Protein AF-A0A7J9V5L7-F1 (afdb_monomer)

Solvent-accessible surface area (backbone atoms only — not comparable to full-atom values): 6682 Å² total; per-residue (Å²): 115,74,72,68,47,52,65,76,77,40,82,74,81,88,41,88,81,53,79,70,74,37,75,47,76,42,10,71,63,17,82,89,68,36,58,67,56,56,51,54,50,59,74,60,42,83,41,68,72,46,78,51,76,35,87,91,26,31,90,50,40,76,75,65,36,40,66,44,55,50,37,37,76,73,70,40,65,67,42,40,40,26,19,46,96,86,38,60,43,81,38,52,46,85,56,45,56,64,41,39,81,70,69,30,41,81,20,50,50,86,79,111

Mean predicted aligned error: 4.96 Å

Secondary structure (DSSP, 8-state):
-HHHHHHHHSPPP--TT--SPEEEEEETT-SSS-HHHHHHHHHH-TTEEEEEEETT-STTHHHHSHHHHHHHHTT-TTEEEEEETTEEEEEEHHHHHHHHHTT-EES-GGG-

Nearest PDB structures (foldseek):
  5ugz-assembly2_B  TM=7.443E-01  e=1.505E-01  Escherichia coli
  3qmv-assembly1_C  TM=6.523E-01  e=1.956E-01  Streptomyces coelicolor
  3qmv-assembly2_D  TM=6.371E-01  e=1.832E-01  Streptomyces coelicolor
  6azb-assembly2_B  TM=7.072E-01  e=5.590E-01  Physcomitrium patens
  3qmv-assembly2_B  TM=5.944E-01  e=1.505E-01  Streptomyces coelicolor

Foldseek 3Di:
DVVVVCPVVDDDDQQVPVPDEDEEEAECAAPPCHPVNSVVCVVRHPHHQYYDYHPPDYPCCCPLQVVVVVCVVVVNRQWFFKQDPQATDTGGPVVVVVRVVVPIDGDGPVSD

Structure (mmCIF, N/CA/C/O backbone):
data_AF-A0A7J9V5L7-F1
#
_entry.id   AF-A0A7J9V5L7-F1
#
loop_
_atom_site.group_PDB
_atom_site.id
_atom_site.type_symbol
_atom_site.label_atom_id
_atom_site.label_alt_id
_atom_site.label_comp_id
_atom_site.label_asym_id
_atom_site.label_entity_id
_atom_site.label_seq_id
_atom_site.pdbx_PDB_ins_code
_atom_site.Cartn_x
_atom_site.Cartn_y
_atom_site.Cartn_z
_atom_site.occupancy
_atom_site.B_iso_or_equiv
_atom_site.auth_seq_id
_atom_site.auth_comp_id
_atom_site.auth_asym_id
_atom_site.auth_atom_id
_atom_site.pdbx_PDB_model_num
ATOM 1 N N . MET A 1 1 ? 22.949 15.675 -10.846 1.00 57.12 1 MET A N 1
ATOM 2 C CA . MET A 1 1 ? 23.560 14.506 -10.179 1.00 57.12 1 MET A CA 1
ATOM 3 C C . MET A 1 1 ? 23.829 13.442 -11.231 1.00 57.12 1 MET A C 1
ATOM 5 O O . MET A 1 1 ? 22.985 13.282 -12.106 1.00 57.12 1 MET A O 1
ATOM 9 N N . HIS A 1 2 ? 24.996 12.798 -11.210 1.00 71.81 2 HIS A N 1
ATOM 10 C CA . HIS A 1 2 ? 25.379 11.762 -12.182 1.00 71.81 2 HIS A CA 1
ATOM 11 C C . HIS A 1 2 ? 24.514 10.501 -12.009 1.00 71.81 2 HIS A C 1
ATOM 13 O O . HIS A 1 2 ? 24.058 9.908 -12.981 1.00 71.81 2 HIS A O 1
ATOM 19 N N . GLU A 1 3 ? 24.195 10.192 -10.759 1.00 66.56 3 GLU A N 1
ATOM 20 C CA . GLU A 1 3 ? 23.472 9.020 -10.282 1.00 66.56 3 GLU A CA 1
ATOM 21 C C . GLU A 1 3 ? 22.028 8.980 -10.804 1.00 66.56 3 GLU A C 1
ATOM 23 O O . GLU A 1 3 ? 21.577 7.935 -11.259 1.00 66.56 3 GLU A O 1
ATOM 28 N N . TYR A 1 4 ? 21.330 10.124 -10.864 1.00 60.44 4 TYR A N 1
ATOM 29 C CA . TYR A 1 4 ? 19.987 10.192 -11.460 1.00 60.44 4 TYR A CA 1
ATOM 30 C C . TYR A 1 4 ? 19.984 9.964 -12.980 1.00 60.44 4 TYR A C 1
ATOM 32 O O . TYR A 1 4 ? 18.993 9.476 -13.512 1.00 60.44 4 TYR A O 1
ATOM 40 N N . ARG A 1 5 ? 21.078 10.284 -13.695 1.00 67.56 5 ARG A N 1
ATOM 41 C CA . ARG A 1 5 ? 21.166 10.034 -15.149 1.00 67.56 5 ARG A CA 1
ATOM 42 C C . ARG A 1 5 ? 21.364 8.557 -15.464 1.00 67.56 5 ARG A C 1
ATOM 44 O O . ARG A 1 5 ? 20.820 8.078 -16.448 1.00 67.56 5 ARG A O 1
ATOM 51 N N . LEU A 1 6 ? 22.072 7.821 -14.604 1.00 69.62 6 LEU A N 1
ATOM 52 C CA . LEU A 1 6 ? 22.271 6.380 -14.782 1.00 69.62 6 LEU A CA 1
ATOM 53 C C . LEU A 1 6 ? 20.947 5.607 -14.834 1.00 69.62 6 LEU A C 1
ATOM 55 O O . LEU A 1 6 ? 20.881 4.606 -15.536 1.00 69.62 6 LEU A O 1
ATOM 59 N N . TRP A 1 7 ? 19.907 6.083 -14.140 1.00 62.03 7 TRP A N 1
ATOM 60 C CA . TRP A 1 7 ? 18.569 5.487 -14.187 1.00 62.03 7 TRP A CA 1
ATOM 61 C C . TRP A 1 7 ? 17.851 5.713 -15.528 1.00 62.03 7 TRP A C 1
ATOM 63 O O . TRP A 1 7 ? 17.072 4.872 -15.960 1.00 62.03 7 TRP A O 1
ATOM 73 N N . CYS A 1 8 ? 18.120 6.836 -16.199 1.00 66.12 8 CYS A N 1
ATOM 74 C CA . CYS A 1 8 ? 17.558 7.142 -17.518 1.00 66.12 8 CYS A CA 1
ATOM 75 C C . CYS A 1 8 ? 18.337 6.468 -18.656 1.00 66.12 8 CYS A C 1
ATOM 77 O O . CYS A 1 8 ? 17.755 6.125 -19.682 1.00 66.12 8 CYS A O 1
ATOM 79 N N . ASP A 1 9 ? 19.648 6.294 -18.472 1.00 73.19 9 ASP A N 1
ATOM 80 C CA . ASP A 1 9 ? 20.579 5.887 -19.529 1.00 73.19 9 ASP A CA 1
ATOM 81 C C . ASP A 1 9 ? 20.916 4.386 -19.502 1.00 73.19 9 ASP A C 1
ATOM 83 O O . ASP A 1 9 ? 21.660 3.897 -20.356 1.00 73.19 9 ASP A O 1
ATOM 87 N N . ARG A 1 10 ? 20.404 3.633 -18.520 1.00 72.69 10 ARG A N 1
ATOM 88 C CA . ARG A 1 10 ? 20.598 2.182 -18.418 1.00 72.69 10 ARG A CA 1
ATOM 89 C C . ARG A 1 10 ? 19.271 1.470 -18.183 1.00 72.69 10 ARG A C 1
ATOM 91 O O . ARG A 1 10 ? 18.412 2.010 -17.489 1.00 72.69 10 ARG A O 1
ATOM 98 N N . PRO A 1 11 ? 19.104 0.246 -18.716 1.00 70.81 11 PRO A N 1
ATOM 99 C CA . PRO A 1 11 ? 18.013 -0.607 -18.272 1.00 70.81 11 PRO A CA 1
ATOM 100 C C . PRO A 1 11 ? 18.103 -0.790 -16.751 1.00 70.81 11 PRO A C 1
ATOM 102 O O . PRO A 1 11 ? 19.202 -0.838 -16.188 1.00 70.81 11 PRO A O 1
ATOM 105 N N . GLY A 1 12 ? 16.941 -0.872 -16.099 1.00 76.19 12 GLY A N 1
ATOM 106 C CA . GLY A 1 12 ? 16.860 -1.213 -14.681 1.00 76.19 12 GLY A CA 1
ATOM 107 C C . GLY A 1 12 ? 17.552 -2.551 -14.380 1.00 76.19 12 GLY A C 1
ATOM 108 O O . GLY A 1 12 ? 17.880 -3.302 -15.304 1.00 76.19 12 GLY A O 1
ATOM 109 N N . PRO A 1 13 ? 17.804 -2.860 -13.096 1.00 82.88 13 PRO A N 1
ATOM 110 C CA . PRO A 1 13 ? 18.396 -4.141 -12.729 1.00 82.88 13 PRO A CA 1
ATOM 111 C C . PRO A 1 13 ? 17.532 -5.299 -13.245 1.00 82.88 13 PRO A C 1
ATOM 113 O O . PRO A 1 13 ? 16.306 -5.195 -13.279 1.00 82.88 13 PRO A O 1
ATOM 116 N N . ASP A 1 14 ? 18.170 -6.405 -13.622 1.00 88.06 14 ASP A N 1
ATOM 117 C CA . ASP A 1 14 ? 17.454 -7.656 -13.858 1.00 88.06 14 ASP A CA 1
ATOM 118 C C . ASP A 1 14 ? 16.907 -8.168 -12.518 1.00 88.06 14 ASP A C 1
ATOM 120 O O . ASP A 1 14 ? 17.668 -8.465 -11.595 1.00 88.06 14 ASP A O 1
ATOM 124 N N . LEU A 1 15 ? 15.580 -8.207 -12.401 1.00 91.31 15 LEU A N 1
ATOM 125 C CA . LEU A 1 15 ? 14.865 -8.628 -11.196 1.00 91.31 15 LEU A CA 1
ATOM 126 C C . LEU A 1 15 ? 14.370 -10.076 -11.281 1.00 91.31 15 LEU A C 1
ATOM 128 O O . LEU A 1 15 ? 13.668 -10.517 -10.375 1.00 91.31 15 LEU A O 1
ATOM 132 N N . SER A 1 16 ? 14.717 -10.819 -12.338 1.00 90.88 16 SER A N 1
ATOM 133 C CA . SER A 1 16 ? 14.244 -12.196 -12.551 1.00 90.88 16 SER A CA 1
ATOM 134 C C . SER A 1 16 ? 14.606 -13.152 -11.407 1.00 90.88 16 SER A C 1
ATOM 136 O O . SER A 1 16 ? 13.834 -14.057 -11.102 1.00 90.88 16 SER A O 1
ATOM 138 N N . GLU A 1 17 ? 15.722 -12.899 -10.721 1.00 94.50 17 GLU A N 1
ATOM 139 C CA . GLU A 1 17 ? 16.214 -13.698 -9.589 1.00 94.50 17 GLU A CA 1
ATOM 140 C C . GLU A 1 17 ? 15.770 -13.163 -8.212 1.00 94.50 17 GLU A C 1
ATOM 142 O O . GLU A 1 17 ? 16.187 -13.668 -7.164 1.00 94.50 17 GLU A O 1
ATOM 147 N N . LEU A 1 18 ? 14.928 -12.122 -8.162 1.00 94.06 18 LEU A N 1
ATOM 148 C CA . LEU A 1 18 ? 14.412 -11.601 -6.898 1.00 94.06 18 LEU A CA 1
ATOM 149 C C . LEU A 1 18 ? 13.378 -12.574 -6.313 1.00 94.06 18 LEU A C 1
ATOM 151 O O . LEU A 1 18 ? 12.201 -12.538 -6.656 1.00 94.06 18 LEU A O 1
ATOM 155 N N . ALA A 1 19 ? 13.825 -13.440 -5.400 1.00 95.56 19 ALA A N 1
ATOM 156 C CA . ALA A 1 19 ? 12.976 -14.449 -4.760 1.00 95.56 19 ALA A CA 1
ATOM 157 C C . ALA A 1 19 ? 12.290 -13.969 -3.465 1.00 95.56 19 ALA A C 1
ATOM 159 O O . ALA A 1 19 ? 11.249 -14.504 -3.079 1.00 95.56 19 ALA A O 1
ATOM 160 N N . ALA A 1 20 ? 12.841 -12.954 -2.789 1.00 95.62 20 ALA A N 1
ATOM 161 C CA . ALA A 1 20 ? 12.312 -12.446 -1.520 1.00 95.62 20 ALA A CA 1
ATOM 162 C C . ALA A 1 20 ? 11.053 -11.581 -1.721 1.00 95.62 20 ALA A C 1
ATOM 164 O O . ALA A 1 20 ? 11.093 -10.694 -2.573 1.00 95.62 20 ALA A O 1
ATOM 165 N N . PRO A 1 21 ? 9.968 -11.787 -0.947 1.00 96.19 21 PRO A N 1
ATOM 166 C CA . PRO A 1 21 ? 8.701 -11.089 -1.154 1.00 96.19 21 PRO A CA 1
ATOM 167 C C . PRO A 1 21 ? 8.870 -9.573 -1.060 1.00 96.19 21 PRO A C 1
ATOM 169 O O . PRO A 1 21 ? 9.421 -9.060 -0.083 1.00 96.19 21 PRO A O 1
ATOM 172 N N . ALA A 1 22 ? 8.355 -8.857 -2.056 1.00 96.38 22 ALA A N 1
ATOM 173 C CA . ALA A 1 22 ? 8.412 -7.404 -2.088 1.00 96.38 22 ALA A CA 1
ATOM 174 C C . ALA A 1 22 ? 7.126 -6.771 -1.550 1.00 96.38 22 ALA A C 1
ATOM 176 O O . ALA A 1 22 ? 6.015 -7.194 -1.874 1.00 96.38 22 ALA A O 1
ATOM 177 N N . TYR A 1 23 ? 7.286 -5.707 -0.770 1.00 96.88 23 TYR A N 1
ATOM 178 C CA . TYR A 1 23 ? 6.190 -4.918 -0.224 1.00 96.88 23 TYR A CA 1
ATOM 179 C C . TYR A 1 23 ? 6.324 -3.489 -0.728 1.00 96.88 23 TYR A C 1
ATOM 181 O O . TYR A 1 23 ? 7.370 -2.863 -0.558 1.00 96.88 23 TYR A O 1
ATOM 189 N N . LEU A 1 24 ? 5.280 -2.992 -1.379 1.00 95.94 24 LEU A N 1
ATOM 190 C CA . LEU A 1 24 ? 5.299 -1.717 -2.079 1.00 95.94 24 LEU A CA 1
ATOM 191 C C . LEU A 1 24 ? 4.328 -0.741 -1.415 1.00 95.94 24 LEU A C 1
ATOM 193 O O . LEU A 1 24 ? 3.145 -1.042 -1.249 1.00 95.94 24 LEU A O 1
ATOM 197 N N . TYR A 1 25 ? 4.821 0.445 -1.071 1.00 95.44 25 TYR A N 1
ATOM 198 C CA . TYR A 1 25 ? 4.064 1.476 -0.366 1.00 95.44 25 TYR A CA 1
ATOM 199 C C . TYR A 1 25 ? 4.242 2.818 -1.072 1.00 95.44 25 TYR A C 1
ATOM 201 O O . TYR A 1 25 ? 5.347 3.135 -1.506 1.00 95.44 25 TYR A O 1
ATOM 209 N N . ALA A 1 26 ? 3.173 3.603 -1.185 1.00 95.00 26 ALA A N 1
ATOM 210 C CA . ALA A 1 26 ? 3.244 4.974 -1.689 1.00 95.00 26 ALA A CA 1
ATOM 211 C C . ALA A 1 26 ? 2.249 5.886 -0.975 1.00 95.00 26 ALA A C 1
ATOM 213 O O . ALA A 1 26 ? 1.146 5.460 -0.626 1.00 95.00 26 ALA A O 1
ATOM 214 N N . GLY A 1 27 ? 2.631 7.149 -0.813 1.00 94.06 27 GLY A N 1
ATOM 215 C CA . GLY A 1 27 ? 1.708 8.224 -0.484 1.00 94.06 27 GLY A CA 1
ATOM 216 C C . GLY A 1 27 ? 1.084 8.762 -1.764 1.00 94.06 27 GLY A C 1
ATOM 217 O O . GLY A 1 27 ? 1.780 8.983 -2.755 1.00 94.06 27 GLY A O 1
ATOM 218 N N . ASN A 1 28 ? -0.230 8.966 -1.778 1.00 93.62 28 ASN A N 1
ATOM 219 C CA . ASN A 1 28 ? -0.916 9.468 -2.970 1.00 93.62 28 ASN A CA 1
ATOM 220 C C . ASN A 1 28 ? -0.606 10.945 -3.260 1.00 93.62 28 ASN A C 1
ATOM 222 O O . ASN A 1 28 ? -0.855 11.405 -4.374 1.00 93.62 28 ASN A O 1
ATOM 226 N N . HIS A 1 29 ? -0.025 11.667 -2.299 1.00 93.00 29 HIS A N 1
ATOM 227 C CA . HIS A 1 29 ? 0.407 13.055 -2.459 1.00 93.00 29 HIS A CA 1
ATOM 228 C C . HIS A 1 29 ? 1.917 13.208 -2.704 1.00 93.00 29 HIS A C 1
ATOM 230 O O . HIS A 1 29 ? 2.405 14.337 -2.744 1.00 93.00 29 HIS A O 1
ATOM 236 N N . ASP A 1 30 ? 2.658 12.107 -2.882 1.00 91.31 30 ASP A N 1
ATOM 237 C CA . ASP A 1 30 ? 4.099 12.158 -3.139 1.00 91.31 30 ASP A CA 1
ATOM 238 C C . ASP A 1 30 ? 4.398 12.797 -4.508 1.00 91.31 30 ASP A C 1
ATOM 240 O O . ASP A 1 30 ? 3.954 12.327 -5.559 1.00 91.31 30 ASP A O 1
ATOM 244 N N . THR A 1 31 ? 5.157 13.895 -4.491 1.00 89.94 31 THR A N 1
ATOM 245 C CA . THR A 1 31 ? 5.606 14.613 -5.696 1.00 89.94 31 THR A CA 1
ATOM 246 C C . THR A 1 31 ? 7.083 14.377 -6.021 1.00 89.94 31 THR A C 1
ATOM 248 O O . THR A 1 31 ? 7.529 14.738 -7.110 1.00 89.94 31 THR A O 1
ATOM 251 N N . VAL A 1 32 ? 7.836 13.753 -5.110 1.00 88.62 32 VAL A N 1
ATOM 252 C CA . VAL A 1 32 ? 9.253 13.405 -5.270 1.00 88.62 32 VAL A CA 1
ATOM 253 C C . VAL A 1 32 ? 9.380 12.021 -5.903 1.00 88.62 32 VAL A C 1
ATOM 255 O O . VAL A 1 32 ? 10.128 11.847 -6.867 1.00 88.62 32 VAL A O 1
ATOM 258 N N . VAL A 1 33 ? 8.603 11.051 -5.412 1.00 87.62 33 VAL A N 1
ATOM 259 C CA . VAL A 1 33 ? 8.469 9.697 -5.959 1.00 87.62 33 VAL A CA 1
ATOM 260 C C . 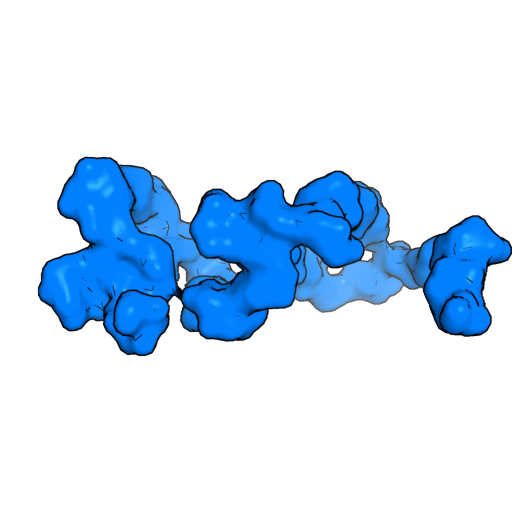VAL A 1 33 ? 6.989 9.430 -6.267 1.00 87.62 33 VAL A C 1
ATOM 262 O O . VAL A 1 33 ? 6.283 8.795 -5.487 1.00 87.62 33 VAL A O 1
ATOM 265 N N . PRO A 1 34 ? 6.486 9.888 -7.429 1.00 87.06 34 PRO A N 1
ATOM 266 C CA . PRO A 1 34 ? 5.054 9.865 -7.710 1.00 87.06 34 PRO A CA 1
ATOM 267 C C . PRO A 1 34 ? 4.441 8.455 -7.684 1.00 87.06 34 PRO A C 1
ATOM 269 O O . PRO A 1 34 ? 5.123 7.483 -8.027 1.00 87.06 34 PRO A O 1
ATOM 272 N N . PRO A 1 35 ? 3.124 8.313 -7.425 1.00 86.94 35 PRO A N 1
ATOM 273 C CA . PRO A 1 35 ? 2.435 7.015 -7.428 1.00 86.94 35 PRO A CA 1
ATOM 274 C C . PRO A 1 35 ? 2.568 6.199 -8.729 1.00 86.94 35 PRO A C 1
ATOM 276 O O . PRO A 1 35 ? 2.375 4.978 -8.728 1.00 86.94 35 PRO A O 1
ATOM 279 N N . SER A 1 36 ? 2.917 6.834 -9.853 1.00 86.81 36 SER A N 1
ATOM 280 C CA . SER A 1 36 ? 3.262 6.144 -11.102 1.00 86.81 36 SER A CA 1
ATOM 281 C C . SER A 1 36 ? 4.516 5.272 -10.966 1.00 86.81 36 SER A C 1
ATOM 283 O O . SER A 1 36 ? 4.572 4.193 -11.550 1.00 86.81 36 SER A O 1
ATOM 285 N N . THR A 1 37 ? 5.488 5.681 -10.151 1.00 88.75 37 THR A N 1
ATOM 286 C CA . THR A 1 37 ? 6.715 4.920 -9.875 1.00 88.75 37 THR A CA 1
ATOM 287 C C . THR A 1 37 ? 6.402 3.608 -9.157 1.00 88.75 37 THR A C 1
ATOM 289 O O . THR A 1 37 ? 6.982 2.577 -9.484 1.00 88.75 37 THR A O 1
ATOM 292 N N . LEU A 1 38 ? 5.413 3.600 -8.254 1.00 91.62 38 LEU A N 1
ATOM 293 C CA . LEU A 1 38 ? 4.918 2.372 -7.617 1.00 91.62 38 LEU A CA 1
ATOM 294 C C . LEU A 1 38 ? 4.416 1.356 -8.651 1.00 91.62 38 LEU A C 1
ATOM 296 O O . LEU A 1 38 ? 4.629 0.157 -8.506 1.00 91.62 38 LEU A O 1
ATOM 300 N N . THR A 1 39 ? 3.741 1.845 -9.694 1.00 89.12 39 THR A N 1
ATOM 301 C CA . THR A 1 39 ? 3.202 1.006 -10.774 1.00 89.12 39 THR A CA 1
ATOM 302 C C . THR A 1 39 ? 4.337 0.373 -11.576 1.00 89.12 39 THR A C 1
ATOM 304 O O . THR A 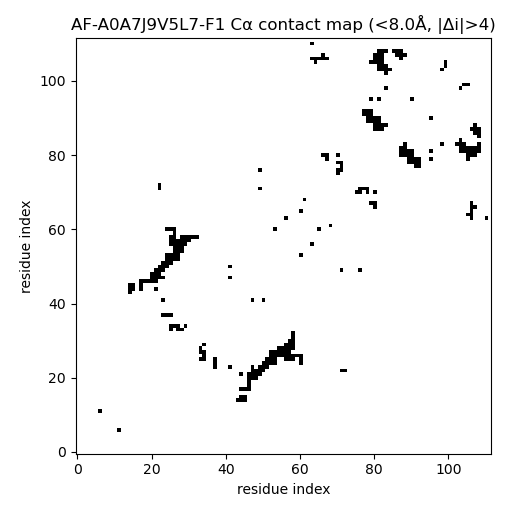1 39 ? 4.310 -0.832 -11.794 1.00 89.12 39 THR A O 1
ATOM 307 N N . LEU A 1 40 ? 5.372 1.152 -11.913 1.00 89.75 40 LEU A N 1
ATOM 308 C CA . LEU A 1 40 ? 6.576 0.645 -12.580 1.00 89.75 40 LEU A CA 1
ATOM 309 C C . LEU A 1 40 ? 7.225 -0.490 -11.779 1.00 89.75 40 LEU A C 1
ATOM 311 O O . LEU A 1 40 ? 7.517 -1.545 -12.334 1.00 89.75 40 LEU A O 1
ATOM 315 N N . TRP A 1 41 ? 7.408 -0.303 -10.470 1.00 91.81 41 TRP A N 1
ATOM 316 C CA . TRP A 1 41 ? 8.007 -1.329 -9.615 1.00 91.81 41 TRP A CA 1
ATOM 317 C C . TRP A 1 41 ? 7.123 -2.557 -9.445 1.00 91.81 41 TRP A C 1
ATOM 319 O O . TRP A 1 41 ? 7.626 -3.675 -9.488 1.00 91.81 41 TRP A O 1
ATOM 329 N N . ARG A 1 42 ? 5.810 -2.368 -9.294 1.00 94.12 42 ARG A N 1
ATOM 330 C CA . ARG A 1 42 ? 4.854 -3.476 -9.221 1.00 94.12 42 ARG A CA 1
ATOM 331 C C . ARG A 1 42 ? 4.920 -4.358 -10.467 1.00 94.12 42 ARG A C 1
ATOM 333 O O . ARG A 1 42 ? 4.817 -5.569 -10.339 1.00 94.12 42 ARG A O 1
ATOM 340 N N . ASP A 1 43 ? 5.077 -3.753 -11.640 1.00 91.25 43 ASP A N 1
ATOM 341 C CA . ASP A 1 43 ? 5.103 -4.480 -12.910 1.00 91.25 43 ASP A CA 1
ATOM 342 C C . ASP A 1 43 ? 6.477 -5.129 -13.176 1.00 91.25 43 ASP A C 1
ATOM 344 O O . ASP A 1 43 ? 6.552 -6.159 -13.841 1.00 91.25 43 ASP A O 1
ATOM 348 N N . ALA A 1 44 ? 7.561 -4.555 -12.641 1.00 91.12 44 ALA A N 1
ATOM 349 C CA . ALA A 1 44 ? 8.921 -5.073 -12.800 1.00 91.12 44 ALA A CA 1
ATOM 350 C C . ALA A 1 44 ? 9.294 -6.180 -11.793 1.00 91.12 44 ALA A C 1
ATOM 352 O O . ALA A 1 44 ? 10.156 -7.007 -12.086 1.00 91.12 44 ALA A O 1
ATOM 353 N N . ILE A 1 45 ? 8.693 -6.186 -10.599 1.00 94.81 45 ILE A N 1
ATOM 354 C CA . ILE A 1 45 ? 9.038 -7.124 -9.525 1.00 94.81 45 ILE A CA 1
ATOM 355 C C . ILE A 1 45 ? 8.203 -8.409 -9.652 1.00 94.81 45 ILE A C 1
ATOM 357 O O . ILE A 1 45 ? 6.975 -8.345 -9.589 1.00 94.81 45 ILE A O 1
ATOM 361 N N . PRO A 1 46 ? 8.831 -9.595 -9.756 1.00 95.06 46 PRO A N 1
ATOM 362 C CA . PRO A 1 46 ? 8.109 -10.842 -10.023 1.00 95.06 46 PRO A CA 1
ATOM 363 C C . PRO A 1 46 ? 7.264 -11.351 -8.844 1.00 95.06 46 PRO A C 1
ATOM 365 O O . PRO A 1 46 ? 6.370 -12.173 -9.030 1.00 95.06 46 PRO A O 1
ATOM 368 N N . ASN A 1 47 ? 7.543 -10.900 -7.622 1.00 95.81 47 ASN A N 1
ATOM 369 C CA . ASN A 1 47 ? 7.042 -11.502 -6.387 1.00 95.81 47 ASN A CA 1
ATOM 370 C C . ASN A 1 47 ? 6.539 -10.455 -5.376 1.00 95.81 47 ASN A C 1
ATOM 372 O O . ASN A 1 47 ? 6.902 -10.443 -4.195 1.00 95.81 47 ASN A O 1
ATOM 376 N N . VAL A 1 48 ? 5.672 -9.562 -5.848 1.00 96.94 48 VAL A N 1
ATOM 377 C CA . VAL A 1 48 ? 5.003 -8.569 -5.001 1.00 96.94 48 VAL A CA 1
ATOM 378 C C . VAL A 1 48 ? 4.018 -9.256 -4.050 1.00 96.94 48 VAL A C 1
ATOM 380 O O . VAL A 1 48 ? 3.002 -9.802 -4.476 1.00 96.94 48 VAL A O 1
ATOM 383 N N . ALA A 1 49 ? 4.298 -9.191 -2.750 1.00 96.56 49 ALA A N 1
ATOM 384 C CA . ALA A 1 49 ? 3.450 -9.737 -1.693 1.00 96.56 49 ALA A CA 1
ATOM 385 C C . ALA A 1 49 ? 2.328 -8.773 -1.285 1.00 96.56 49 ALA A C 1
ATOM 387 O O . ALA A 1 49 ? 1.207 -9.198 -1.002 1.00 96.56 49 ALA A O 1
ATOM 388 N N . LYS A 1 50 ? 2.608 -7.463 -1.257 1.00 96.44 50 LYS A N 1
ATOM 389 C CA . LYS A 1 50 ? 1.609 -6.448 -0.905 1.00 96.44 50 LYS A CA 1
ATOM 390 C C . LYS A 1 50 ? 1.880 -5.125 -1.601 1.00 96.44 50 LYS A C 1
ATOM 392 O O . LYS A 1 50 ? 3.027 -4.722 -1.774 1.00 96.44 50 LYS A O 1
ATOM 397 N N . VAL A 1 51 ? 0.796 -4.434 -1.943 1.00 95.94 51 VAL A N 1
ATOM 398 C CA . VAL A 1 51 ? 0.813 -3.041 -2.390 1.00 95.94 51 VAL A CA 1
ATOM 399 C C . VAL A 1 51 ? -0.162 -2.252 -1.524 1.00 95.94 51 VAL A C 1
ATOM 401 O O . VAL A 1 51 ? -1.317 -2.661 -1.387 1.00 95.94 51 VAL A O 1
ATOM 404 N N . ARG A 1 52 ? 0.276 -1.124 -0.963 1.00 94.75 52 ARG A N 1
ATOM 405 C CA . ARG A 1 52 ? -0.596 -0.168 -0.268 1.00 94.75 52 ARG A CA 1
ATOM 406 C C . ARG A 1 52 ? -0.373 1.246 -0.779 1.00 94.75 52 ARG A C 1
ATOM 408 O O . ARG A 1 52 ? 0.726 1.614 -1.192 1.00 94.75 52 ARG A O 1
ATOM 415 N N . ARG A 1 53 ? -1.448 2.025 -0.742 1.00 94.00 53 ARG A N 1
ATOM 416 C CA . ARG A 1 53 ? -1.454 3.456 -1.024 1.00 94.00 53 ARG A CA 1
ATOM 41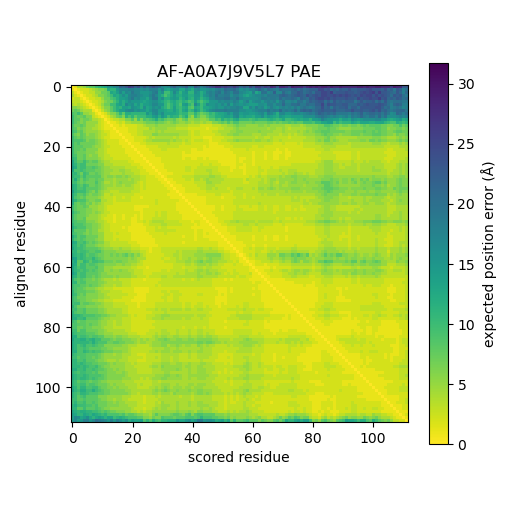7 C C . ARG A 1 53 ? -2.139 4.166 0.128 1.00 94.00 53 ARG A C 1
ATOM 419 O O . ARG A 1 53 ? -3.147 3.657 0.613 1.00 94.00 53 ARG A O 1
ATOM 426 N N . TYR A 1 54 ? -1.588 5.300 0.525 1.00 91.88 54 TYR A N 1
ATOM 427 C CA . TYR A 1 54 ? -2.073 6.085 1.650 1.00 91.88 54 TYR A CA 1
ATOM 428 C C . TYR A 1 54 ? -2.508 7.463 1.158 1.00 91.88 54 TYR A C 1
ATOM 430 O O . TYR A 1 54 ? -1.713 8.192 0.561 1.00 91.88 54 TYR A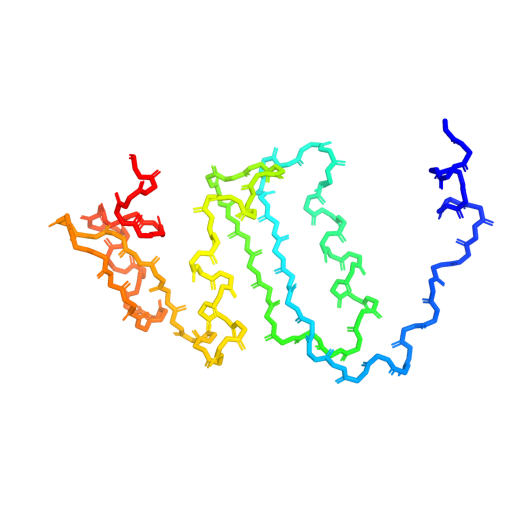 O 1
ATOM 438 N N . ASP A 1 55 ? -3.777 7.803 1.380 1.00 89.44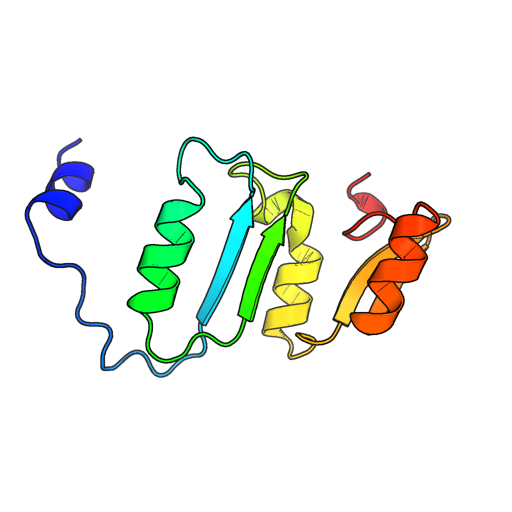 55 ASP A N 1
ATOM 439 C CA . ASP A 1 55 ? -4.364 9.085 0.962 1.00 89.44 55 ASP A CA 1
ATOM 440 C C . ASP A 1 55 ? -3.886 10.261 1.824 1.00 89.44 55 ASP A C 1
ATOM 442 O O . ASP A 1 55 ? -3.975 11.413 1.416 1.00 89.44 55 ASP A O 1
ATOM 446 N N . ASP A 1 56 ? -3.370 9.987 3.019 1.00 86.69 56 ASP A N 1
ATOM 447 C CA . ASP A 1 56 ? -2.915 10.985 3.984 1.00 86.69 56 ASP A CA 1
ATOM 448 C C . ASP A 1 56 ? -1.397 11.234 3.948 1.00 86.69 56 ASP A C 1
ATOM 450 O O . ASP A 1 56 ? -0.909 12.083 4.692 1.00 86.69 56 ASP A O 1
ATO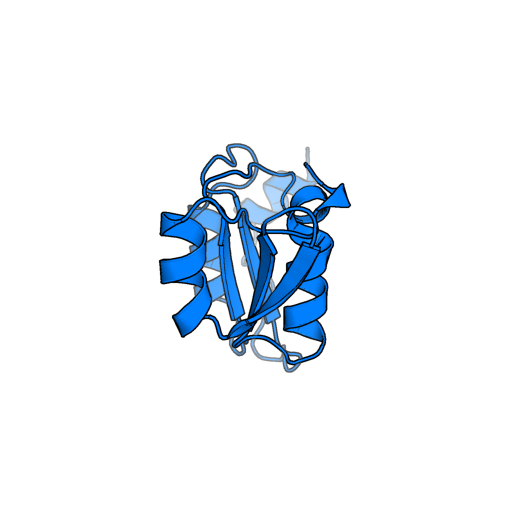M 454 N N . ALA A 1 57 ? -0.654 10.533 3.084 1.00 87.69 57 ALA A N 1
ATOM 455 C CA . ALA A 1 57 ? 0.808 10.542 3.085 1.00 87.69 57 ALA A CA 1
ATOM 456 C C . ALA A 1 57 ? 1.434 11.096 1.792 1.00 87.69 57 ALA A C 1
ATOM 458 O O . ALA A 1 57 ? 0.859 11.015 0.698 1.00 87.69 57 ALA A O 1
ATOM 459 N N . CYS A 1 58 ? 2.652 11.622 1.940 1.00 89.50 58 CYS A N 1
ATOM 460 C CA . CYS A 1 58 ? 3.545 12.054 0.862 1.00 89.50 58 CYS A CA 1
ATOM 461 C C . CYS A 1 58 ? 4.726 11.063 0.774 1.00 89.50 58 CYS A C 1
ATOM 463 O O . CYS A 1 58 ? 4.523 9.850 0.814 1.00 89.50 58 CYS A O 1
ATOM 465 N N . ASP A 1 59 ? 5.955 11.564 0.706 1.00 87.88 59 ASP A N 1
ATOM 466 C CA . ASP A 1 59 ? 7.223 10.827 0.739 1.00 87.88 59 ASP A CA 1
ATOM 467 C C . ASP A 1 59 ? 7.614 10.341 2.154 1.00 87.88 59 ASP A C 1
ATOM 469 O O . ASP A 1 59 ? 8.712 9.826 2.372 1.00 87.88 59 ASP A O 1
ATOM 473 N N . ASP A 1 60 ? 6.717 10.500 3.133 1.00 89.62 60 ASP A N 1
ATOM 474 C CA . ASP A 1 60 ? 6.920 10.214 4.555 1.00 89.62 60 ASP A CA 1
ATOM 475 C C . ASP A 1 60 ? 6.149 8.981 5.063 1.00 89.62 60 ASP A C 1
ATOM 477 O O . ASP A 1 60 ? 6.058 8.758 6.276 1.00 89.62 60 ASP A O 1
ATOM 481 N N . VAL A 1 61 ? 5.635 8.135 4.158 1.00 91.06 61 VAL A N 1
ATOM 482 C CA . VAL A 1 61 ? 4.917 6.885 4.493 1.00 91.06 61 VAL A CA 1
ATOM 483 C C . VAL A 1 61 ? 5.691 6.030 5.497 1.00 91.06 61 VAL A C 1
ATOM 485 O O . VAL A 1 61 ? 5.101 5.495 6.436 1.00 91.06 61 VAL A O 1
ATOM 488 N N . GLN A 1 62 ? 7.014 5.928 5.341 1.00 88.25 62 GLN A N 1
ATOM 489 C CA . GLN A 1 62 ? 7.895 5.161 6.226 1.00 88.25 62 GLN A CA 1
ATOM 490 C C . GLN A 1 62 ? 7.867 5.633 7.683 1.00 88.25 62 GLN A C 1
ATOM 492 O O . GLN A 1 62 ? 8.200 4.852 8.567 1.00 88.25 62 GLN A O 1
ATOM 497 N N . TYR A 1 63 ? 7.484 6.885 7.942 1.00 88.38 63 TYR A N 1
ATOM 498 C CA . TYR A 1 63 ? 7.392 7.444 9.290 1.00 88.38 63 TYR A CA 1
ATOM 499 C C . TYR A 1 63 ? 5.960 7.414 9.823 1.00 88.38 63 TYR A C 1
ATOM 501 O O . TYR A 1 63 ? 5.758 7.148 11.004 1.00 88.38 63 TYR A O 1
ATOM 509 N N . ARG A 1 64 ? 4.969 7.668 8.959 1.00 87.31 64 ARG A N 1
ATOM 510 C CA . ARG A 1 64 ? 3.552 7.781 9.343 1.00 87.31 64 ARG A CA 1
ATOM 511 C C . ARG A 1 64 ? 2.837 6.442 9.488 1.00 87.31 64 ARG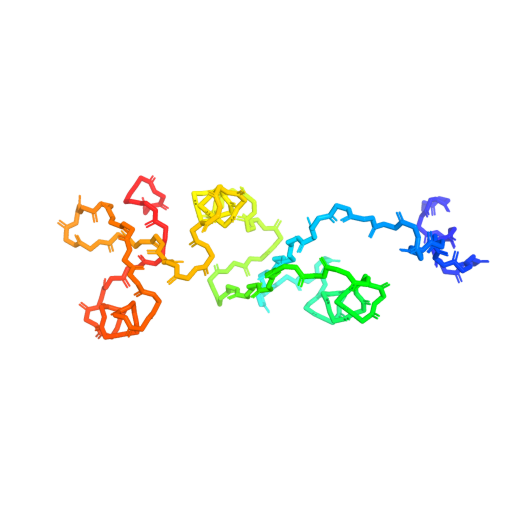 A C 1
ATOM 513 O O . ARG A 1 64 ? 1.950 6.324 10.323 1.00 87.31 64 ARG A O 1
ATOM 520 N N . HIS A 1 65 ? 3.248 5.447 8.703 1.00 93.31 65 HIS A N 1
ATOM 521 C CA . HIS A 1 65 ? 2.592 4.137 8.608 1.00 93.31 65 HIS A CA 1
ATOM 522 C C . HIS A 1 65 ? 3.540 2.980 8.947 1.00 93.31 65 HIS A C 1
ATOM 524 O O . HIS A 1 65 ? 3.310 1.836 8.549 1.00 93.31 65 HIS A O 1
ATOM 530 N N . TRP A 1 66 ? 4.628 3.263 9.675 1.00 94.31 66 TRP A N 1
ATOM 531 C CA . TRP A 1 66 ? 5.668 2.284 10.015 1.00 94.31 66 TRP A CA 1
ATOM 532 C C . TRP A 1 66 ? 5.107 1.007 10.655 1.00 94.31 66 TRP A C 1
ATOM 534 O O . TRP A 1 66 ? 5.523 -0.105 10.345 1.00 94.31 66 TRP A O 1
ATOM 544 N N . ASP A 1 67 ? 4.114 1.156 11.522 1.00 95.50 67 ASP A N 1
ATOM 545 C CA . ASP A 1 67 ? 3.409 0.065 12.183 1.00 95.50 67 ASP A CA 1
ATOM 546 C C . ASP A 1 67 ? 2.646 -0.839 11.207 1.00 95.50 67 ASP A C 1
ATOM 548 O O . ASP A 1 67 ? 2.687 -2.062 11.359 1.00 95.50 67 ASP A O 1
ATOM 552 N N . GLN A 1 68 ? 2.016 -0.278 10.171 1.00 96.94 68 GLN A N 1
ATOM 553 C CA . GLN A 1 68 ? 1.372 -1.077 9.129 1.00 96.94 68 GLN A CA 1
ATOM 554 C C . GLN A 1 68 ? 2.400 -1.813 8.264 1.00 96.94 68 GLN A C 1
ATOM 556 O O . GLN A 1 68 ? 2.198 -2.982 7.934 1.00 96.94 68 GLN A O 1
ATOM 561 N N . LEU A 1 69 ? 3.509 -1.150 7.924 1.00 96.12 69 LEU A N 1
ATOM 562 C CA . LEU A 1 69 ? 4.620 -1.754 7.183 1.00 96.12 69 LEU A CA 1
ATOM 563 C C . LEU A 1 69 ? 5.188 -2.965 7.939 1.00 96.12 69 LEU A C 1
ATOM 565 O O . LEU A 1 69 ? 5.395 -4.028 7.352 1.00 96.12 69 LEU A O 1
ATOM 569 N N . LEU A 1 70 ? 5.391 -2.831 9.253 1.00 96.62 70 LEU A N 1
ATOM 570 C CA . LEU A 1 70 ? 5.837 -3.934 10.103 1.00 96.62 70 LEU A CA 1
ATOM 571 C C . LEU A 1 70 ? 4.807 -5.065 10.179 1.00 96.62 70 LEU A C 1
ATOM 573 O O . LEU A 1 70 ? 5.191 -6.233 10.124 1.00 96.62 70 LEU A O 1
ATOM 577 N N . ALA A 1 71 ? 3.516 -4.742 10.287 1.00 97.31 71 ALA A N 1
ATOM 578 C CA . ALA A 1 71 ? 2.454 -5.745 10.307 1.00 97.31 71 ALA A CA 1
ATOM 579 C C . ALA A 1 71 ? 2.436 -6.573 9.012 1.00 97.31 71 ALA A C 1
ATOM 581 O O . ALA A 1 71 ? 2.363 -7.801 9.069 1.00 97.31 71 ALA A O 1
ATOM 582 N N . ASP A 1 72 ? 2.569 -5.921 7.857 1.00 97.38 72 ASP A N 1
ATOM 583 C CA . ASP A 1 72 ? 2.615 -6.593 6.560 1.00 97.38 72 ASP A CA 1
ATOM 584 C C . ASP A 1 72 ? 3.807 -7.554 6.461 1.00 97.38 72 ASP A C 1
ATOM 586 O O . ASP A 1 72 ? 3.620 -8.726 6.135 1.00 97.38 72 ASP A O 1
ATOM 590 N N . VAL A 1 73 ? 5.014 -7.088 6.807 1.00 96.44 73 VAL A N 1
ATOM 591 C CA . VAL A 1 73 ? 6.240 -7.909 6.774 1.00 96.44 73 VAL A CA 1
ATOM 592 C C . VAL A 1 73 ? 6.171 -9.076 7.764 1.00 96.44 73 VAL A C 1
ATOM 594 O O . VAL A 1 73 ? 6.708 -10.149 7.493 1.00 96.44 73 VAL A O 1
ATOM 597 N N . ALA A 1 74 ? 5.474 -8.905 8.889 1.00 96.88 74 ALA A N 1
ATOM 598 C CA . ALA A 1 74 ? 5.239 -9.959 9.874 1.00 96.88 74 ALA A CA 1
ATOM 599 C C . ALA A 1 74 ? 4.168 -10.989 9.452 1.00 96.88 74 ALA A C 1
ATOM 601 O O . ALA A 1 74 ? 3.877 -11.908 10.217 1.00 96.88 74 ALA A O 1
ATOM 602 N N . GLY A 1 75 ? 3.581 -10.858 8.257 1.00 95.94 75 GLY A N 1
ATOM 603 C CA . GLY A 1 75 ? 2.580 -11.787 7.727 1.00 95.94 75 GLY A CA 1
ATOM 604 C C . GLY A 1 75 ? 1.129 -11.408 8.034 1.00 95.94 75 GLY A C 1
ATOM 605 O O . GLY A 1 75 ? 0.223 -12.179 7.731 1.00 95.94 75 GLY A O 1
ATOM 606 N N . TYR A 1 76 ? 0.874 -10.215 8.579 1.00 97.06 76 TYR A N 1
ATOM 607 C CA . TYR A 1 76 ? -0.475 -9.703 8.847 1.00 97.06 76 TYR A CA 1
ATOM 608 C C . TYR A 1 76 ? -1.021 -8.849 7.694 1.00 97.06 76 TYR A C 1
ATOM 610 O O . TYR A 1 76 ? -1.772 -7.900 7.915 1.00 97.06 76 TYR A O 1
ATOM 618 N N . GLY A 1 77 ? -0.684 -9.195 6.448 1.00 94.75 77 GLY A N 1
ATOM 619 C CA . GLY A 1 77 ? -1.079 -8.431 5.259 1.00 94.75 77 GLY A CA 1
ATOM 620 C C . GLY A 1 77 ? -2.595 -8.287 5.062 1.00 94.75 77 GLY A C 1
ATOM 621 O O . GLY A 1 77 ? -3.035 -7.357 4.387 1.00 94.75 77 GLY A O 1
ATOM 622 N N . ASP A 1 78 ? -3.407 -9.159 5.663 1.00 96.19 78 ASP A N 1
ATOM 623 C CA . ASP A 1 78 ? -4.878 -9.088 5.625 1.00 96.19 78 ASP A CA 1
ATOM 624 C C . ASP A 1 78 ? -5.486 -8.267 6.769 1.00 96.19 78 ASP A C 1
ATOM 626 O O . ASP A 1 78 ? -6.708 -8.200 6.935 1.00 96.19 78 ASP A O 1
ATOM 630 N N . TYR A 1 79 ? -4.632 -7.603 7.543 1.00 97.62 79 TYR A N 1
ATOM 631 C CA . TYR A 1 79 ? -5.010 -6.740 8.644 1.00 97.62 79 TYR A CA 1
ATOM 632 C C . TYR A 1 79 ? -4.603 -5.288 8.375 1.00 97.62 79 TYR A C 1
ATOM 634 O O . TYR A 1 79 ? -3.775 -4.976 7.510 1.00 97.62 79 TYR A O 1
ATOM 642 N N . VAL A 1 80 ? -5.240 -4.389 9.116 1.00 97.12 80 VAL A N 1
ATOM 643 C CA . VAL A 1 80 ? -4.989 -2.953 9.113 1.00 97.12 80 VAL A CA 1
ATOM 644 C C . VAL A 1 80 ? -4.792 -2.493 10.552 1.00 97.12 80 VAL A C 1
ATOM 646 O O . VAL A 1 80 ? -5.587 -2.843 11.428 1.00 97.12 80 VAL A O 1
ATOM 649 N N . VAL A 1 81 ? -3.740 -1.721 10.798 1.00 96.81 81 VAL A N 1
ATOM 650 C CA . VAL A 1 81 ? -3.519 -1.034 12.066 1.00 96.81 81 VAL A CA 1
ATOM 651 C C . VAL A 1 81 ? -4.338 0.249 12.066 1.00 96.81 81 VAL A C 1
ATOM 653 O O . VAL A 1 81 ? -4.213 1.082 11.170 1.00 96.81 81 VAL A O 1
ATOM 656 N N . LEU A 1 82 ? -5.198 0.395 13.069 1.00 96.19 82 LEU A N 1
ATOM 657 C CA . LEU A 1 82 ? -6.051 1.561 13.254 1.00 96.19 82 LEU A CA 1
ATOM 658 C C . LEU A 1 82 ? -5.911 2.120 14.667 1.00 96.19 82 LEU A C 1
ATOM 660 O O . LEU A 1 82 ? -5.786 1.372 15.640 1.00 96.19 82 LEU A O 1
ATOM 664 N N . CYS A 1 83 ? -6.076 3.431 14.790 1.00 95.56 83 CYS A N 1
ATOM 665 C CA . CYS A 1 83 ? -6.383 4.099 16.039 1.00 95.56 83 CYS A CA 1
ATOM 666 C C . CYS A 1 83 ? -7.884 4.371 16.107 1.00 95.56 83 CYS A C 1
ATOM 668 O O . CYS A 1 83 ? -8.436 5.141 15.315 1.00 95.56 83 CYS A O 1
ATOM 670 N N . TRP A 1 84 ? -8.549 3.783 17.100 1.00 96.00 84 TRP A N 1
ATOM 671 C CA . TRP A 1 84 ? -9.969 4.000 17.338 1.00 96.00 84 TRP A CA 1
ATOM 672 C C . TRP A 1 84 ? -10.239 4.215 18.826 1.00 96.00 84 TRP A C 1
ATOM 674 O O . TRP A 1 84 ? -9.855 3.403 19.666 1.00 96.00 84 TRP A O 1
ATOM 684 N N . HIS A 1 85 ? -10.865 5.348 19.160 1.00 94.31 85 HIS A N 1
ATOM 685 C CA . HIS A 1 85 ? -11.165 5.757 20.541 1.00 94.31 85 HIS A CA 1
ATOM 686 C C . HIS A 1 85 ? -9.951 5.666 21.492 1.00 94.31 85 HIS A C 1
ATOM 688 O O . HIS A 1 85 ? -10.049 5.144 22.600 1.00 94.31 85 HIS A O 1
ATOM 694 N N . GLY A 1 86 ? -8.784 6.145 21.043 1.00 95.38 86 GLY A N 1
ATOM 695 C CA . GLY A 1 86 ? -7.552 6.147 21.842 1.00 95.38 86 GLY A CA 1
ATOM 696 C C . GLY A 1 86 ? -6.895 4.773 22.007 1.00 95.38 86 GLY A C 1
ATOM 697 O O . GLY A 1 86 ? -5.946 4.640 22.777 1.00 95.38 86 GLY A O 1
ATOM 698 N N . ARG A 1 87 ? -7.372 3.748 21.289 1.00 96.12 87 ARG A N 1
ATOM 699 C CA . ARG A 1 87 ? -6.795 2.405 21.293 1.00 96.12 87 ARG A CA 1
ATOM 700 C C . ARG A 1 87 ? -6.266 2.038 19.912 1.00 96.12 87 ARG A C 1
ATOM 702 O O . ARG A 1 87 ? -7.017 2.042 18.940 1.00 96.12 87 ARG A O 1
ATOM 709 N N . SER A 1 88 ? -4.993 1.657 19.859 1.00 96.50 88 SER A N 1
ATOM 710 C CA . SER A 1 88 ? -4.396 1.023 18.683 1.00 96.50 88 SER A CA 1
ATOM 711 C C . SER A 1 88 ? -4.895 -0.414 18.563 1.00 96.50 88 SER A C 1
ATOM 713 O O . SER A 1 88 ? -4.890 -1.157 19.548 1.00 96.50 88 SER A O 1
ATOM 715 N N . GLN A 1 89 ? -5.336 -0.807 17.375 1.00 96.50 89 GLN A N 1
ATOM 716 C CA . GLN A 1 89 ? -5.895 -2.127 17.103 1.00 96.50 89 GLN A CA 1
ATOM 717 C C . GLN A 1 89 ? -5.404 -2.628 15.748 1.00 96.50 89 GLN A C 1
ATOM 719 O O . GLN A 1 89 ? -5.401 -1.879 14.779 1.00 96.50 89 GLN A O 1
ATOM 724 N N . LEU A 1 90 ? -5.038 -3.907 15.681 1.00 97.44 90 LEU A N 1
ATOM 725 C CA . LEU A 1 90 ? -4.841 -4.619 14.423 1.00 97.44 90 LEU A CA 1
ATOM 726 C C . LEU A 1 90 ? -6.148 -5.346 14.097 1.00 97.44 90 LEU A C 1
ATOM 728 O O . LEU A 1 90 ? -6.552 -6.250 14.829 1.00 97.44 90 LEU A O 1
ATOM 732 N N . VAL A 1 91 ? -6.831 -4.930 13.034 1.00 97.75 91 VAL A N 1
ATOM 733 C CA . VAL A 1 91 ? -8.157 -5.453 12.666 1.00 97.75 91 VAL A CA 1
ATOM 734 C C . VAL A 1 91 ? -8.139 -6.057 11.266 1.00 97.75 91 VAL A C 1
ATOM 736 O O . VAL A 1 91 ? -7.363 -5.599 10.431 1.00 97.75 91 VAL A O 1
ATOM 739 N N . PRO A 1 92 ? -8.984 -7.054 10.953 1.00 97.69 92 PRO A N 1
ATOM 740 C CA . PRO A 1 92 ? -9.111 -7.546 9.584 1.00 97.69 92 PRO A CA 1
ATOM 741 C C . PRO A 1 92 ? -9.467 -6.413 8.611 1.00 97.69 92 PRO A C 1
ATOM 743 O O . PRO A 1 92 ? -10.326 -5.581 8.914 1.00 97.69 92 PRO A O 1
ATOM 746 N N . ALA A 1 93 ? -8.867 -6.401 7.419 1.00 94.50 93 ALA A N 1
ATOM 747 C CA . ALA A 1 93 ? -9.046 -5.325 6.439 1.00 94.50 93 ALA A CA 1
ATOM 748 C C . ALA A 1 93 ? -10.519 -5.092 6.054 1.00 94.50 93 ALA A C 1
ATOM 750 O O . ALA A 1 93 ? -10.942 -3.950 5.877 1.00 94.50 93 ALA A O 1
ATOM 751 N N . ALA A 1 94 ? -11.325 -6.158 6.015 1.00 94.44 94 ALA A N 1
ATOM 752 C CA . ALA A 1 94 ? -12.764 -6.074 5.769 1.00 94.44 94 ALA A CA 1
ATOM 753 C C . ALA A 1 94 ? -13.516 -5.258 6.842 1.00 94.44 94 ALA A C 1
ATOM 755 O O . ALA A 1 94 ? -14.485 -4.570 6.533 1.00 94.44 94 ALA A O 1
ATOM 756 N N . GLN A 1 95 ? -13.063 -5.299 8.099 1.00 95.94 95 GLN A N 1
ATOM 757 C CA . GLN A 1 95 ? -13.656 -4.528 9.199 1.00 95.94 95 GLN A CA 1
ATOM 758 C C . GLN A 1 95 ? -13.138 -3.085 9.230 1.00 95.94 95 GLN A C 1
ATOM 760 O O . GLN A 1 95 ? -13.844 -2.179 9.674 1.00 95.94 95 GLN A O 1
ATOM 765 N N . ALA A 1 96 ? -11.922 -2.859 8.726 1.00 95.06 96 ALA A N 1
ATOM 766 C CA . ALA A 1 96 ? -11.276 -1.554 8.743 1.00 95.06 96 ALA A CA 1
ATOM 767 C C . ALA A 1 96 ? -12.045 -0.481 7.959 1.00 95.06 96 ALA A C 1
ATOM 769 O O . ALA A 1 96 ? -11.957 0.692 8.305 1.00 95.06 96 ALA A O 1
ATOM 770 N N . VAL A 1 97 ? -12.790 -0.856 6.913 1.00 92.38 97 VAL A N 1
ATOM 771 C CA . VAL A 1 97 ? -13.622 0.084 6.135 1.00 92.38 97 VAL A CA 1
ATOM 772 C C . VAL A 1 97 ? -14.693 0.709 7.034 1.00 92.38 97 VAL A C 1
ATOM 774 O O . VAL A 1 97 ? -14.695 1.915 7.251 1.00 92.38 97 VAL A O 1
ATOM 777 N N . SER A 1 98 ? -15.515 -0.127 7.673 1.00 95.94 98 SER A N 1
ATOM 778 C CA . SER A 1 98 ? -16.585 0.329 8.570 1.00 95.94 98 SER A CA 1
ATOM 779 C C . SER A 1 98 ? -16.064 1.137 9.766 1.00 95.94 98 SER A C 1
ATOM 781 O O . SER A 1 98 ? -16.714 2.078 10.215 1.00 95.94 98 SER A O 1
ATOM 783 N N . LEU A 1 99 ? -14.893 0.786 10.307 1.00 95.88 99 LEU A N 1
ATOM 784 C CA . LEU A 1 99 ? -14.290 1.537 11.413 1.00 95.88 99 LEU A CA 1
ATOM 785 C C . LEU A 1 99 ? -13.785 2.917 10.974 1.00 95.88 99 LEU A C 1
ATOM 787 O O . LEU A 1 99 ? -13.956 3.880 11.723 1.00 95.88 99 LEU A O 1
ATOM 791 N N . ARG A 1 100 ? -13.219 3.033 9.767 1.00 94.06 100 ARG A N 1
ATOM 792 C CA . ARG A 1 100 ? -12.799 4.319 9.189 1.00 94.06 100 ARG A CA 1
ATOM 793 C C . ARG A 1 100 ? -13.985 5.241 8.933 1.00 94.06 100 ARG A C 1
ATOM 795 O O . ARG A 1 100 ? -13.941 6.393 9.354 1.00 94.06 100 ARG A O 1
ATOM 802 N N . ASP A 1 101 ? -15.088 4.710 8.404 1.00 94.75 101 ASP A N 1
ATOM 803 C CA . ASP A 1 101 ? -16.342 5.464 8.229 1.00 94.75 101 ASP A CA 1
ATOM 804 C C . ASP A 1 101 ? -16.891 6.011 9.561 1.00 94.75 101 ASP A C 1
ATOM 806 O O . ASP A 1 101 ? -17.624 6.998 9.603 1.00 94.75 101 ASP A O 1
ATOM 810 N N . ARG A 1 102 ? -16.514 5.377 10.677 1.00 96.00 102 ARG A N 1
ATOM 811 C CA . ARG A 1 102 ? -16.872 5.769 12.048 1.00 96.00 102 ARG A CA 1
ATOM 812 C C . ARG A 1 102 ? -15.794 6.603 12.751 1.00 96.00 102 ARG A C 1
ATOM 814 O O . ARG A 1 102 ? -15.895 6.818 13.959 1.00 96.00 102 ARG A O 1
ATOM 821 N N . GLY A 1 103 ? -14.774 7.067 12.030 1.00 94.38 103 GLY A N 1
ATOM 822 C CA . GLY A 1 103 ? -13.742 7.978 12.534 1.00 94.38 103 GLY A CA 1
ATOM 823 C C . GLY A 1 103 ? -12.491 7.313 13.119 1.00 94.38 103 GLY A C 1
ATOM 824 O O . GLY A 1 103 ? -11.698 7.987 13.787 1.00 94.38 103 GLY A O 1
ATOM 825 N N . ALA A 1 104 ? -12.286 6.009 12.906 1.00 95.50 104 ALA A N 1
ATOM 826 C CA . ALA A 1 104 ? -10.964 5.417 13.110 1.00 95.50 104 ALA A CA 1
ATOM 827 C C . ALA A 1 104 ? -9.973 5.986 12.080 1.00 95.50 104 ALA A C 1
ATOM 829 O O . ALA A 1 104 ? -10.331 6.187 10.922 1.00 95.50 104 ALA A O 1
ATOM 830 N N . THR A 1 105 ? -8.731 6.228 12.491 1.00 93.19 105 THR A N 1
ATOM 831 C CA . THR A 1 105 ? -7.646 6.628 11.576 1.00 93.19 105 THR A CA 1
ATOM 832 C C . THR A 1 105 ? -6.669 5.481 11.401 1.00 93.19 105 THR A C 1
ATOM 834 O O . THR A 1 105 ? -6.538 4.656 12.304 1.00 93.19 105 THR A O 1
ATOM 837 N N . GLU A 1 106 ? -5.987 5.428 10.262 1.00 92.25 106 GLU A N 1
ATOM 838 C CA . GLU A 1 106 ? -4.893 4.477 10.051 1.00 92.25 106 GLU A CA 1
ATOM 839 C C . GLU A 1 106 ? -3.710 4.794 10.977 1.00 92.25 106 GLU A C 1
ATOM 841 O O . GLU A 1 106 ? -3.546 5.931 11.430 1.00 92.25 106 GLU A O 1
ATOM 846 N N . GLY A 1 107 ? -2.949 3.757 11.324 1.00 92.50 107 GLY A N 1
ATOM 847 C CA . GLY A 1 107 ? -1.795 3.855 12.210 1.00 92.50 107 GLY A CA 1
ATOM 848 C C . GLY A 1 107 ? -2.118 3.701 13.703 1.00 92.50 107 GLY A C 1
ATOM 849 O O . GLY A 1 107 ? -3.266 3.806 14.148 1.00 92.50 107 GLY A O 1
ATOM 850 N N . VAL A 1 108 ? -1.094 3.454 14.523 1.00 94.19 108 VAL A N 1
ATOM 85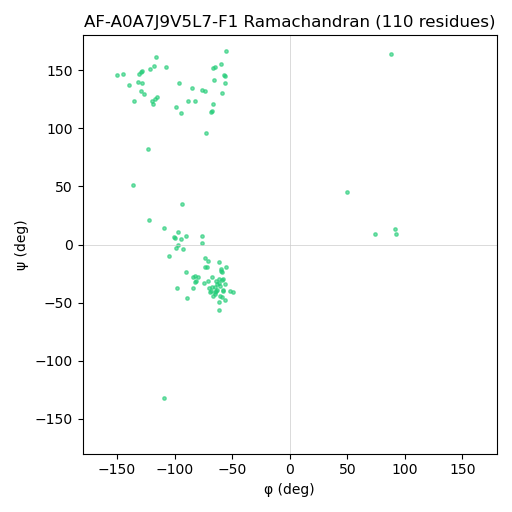1 C CA . VAL A 1 108 ? -1.224 3.471 15.989 1.00 94.19 108 VAL A CA 1
ATOM 852 C C . VAL A 1 108 ? -1.558 4.872 16.514 1.00 94.19 108 VAL A C 1
ATOM 854 O O . VAL A 1 108 ? -1.161 5.890 15.956 1.00 94.19 108 VAL A O 1
ATOM 857 N N . CYS A 1 109 ? -2.234 4.948 17.663 1.00 93.31 109 CYS A N 1
ATOM 858 C CA . CYS A 1 109 ? -2.669 6.225 18.239 1.00 93.31 109 CYS A CA 1
ATOM 859 C C . CYS A 1 109 ? -1.539 7.199 18.609 1.00 93.31 109 CYS A C 1
ATOM 861 O O . CYS A 1 109 ? -1.823 8.370 18.829 1.00 93.31 109 CYS A O 1
ATOM 863 N N . GLY A 1 110 ? -0.287 6.735 18.688 1.00 88.50 110 GLY A N 1
ATOM 864 C CA . GLY A 1 110 ? 0.874 7.589 18.957 1.00 88.50 110 GLY A CA 1
ATOM 865 C C . GLY A 1 110 ? 1.295 8.478 17.782 1.00 88.50 110 GLY A C 1
ATOM 866 O O . GLY A 1 110 ? 2.101 9.376 17.987 1.00 88.50 110 GLY A O 1
ATOM 867 N N . TRP A 1 111 ? 0.763 8.240 16.578 1.00 80.25 111 TRP A N 1
ATOM 868 C CA . TRP A 1 111 ? 1.067 9.029 15.378 1.00 80.25 111 TRP A CA 1
ATOM 869 C C . TRP A 1 111 ? 0.097 10.192 15.124 1.00 80.25 111 TRP A C 1
ATOM 871 O O . TRP A 1 111 ? 0.296 10.943 14.167 1.00 80.25 111 TRP A O 1
ATOM 881 N N . ARG A 1 112 ? -0.951 10.315 15.952 1.00 70.75 112 ARG A N 1
A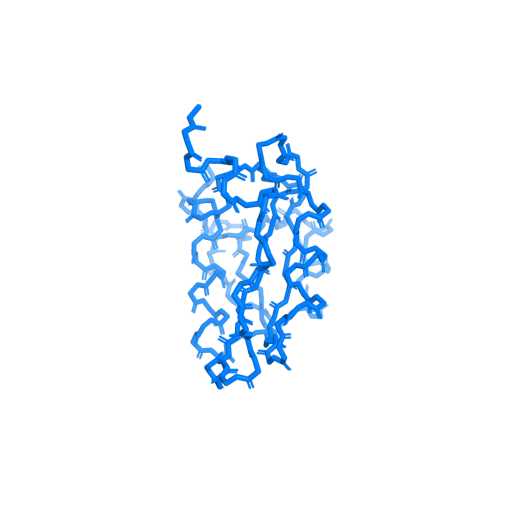TOM 882 C CA . ARG A 1 112 ? -1.923 11.414 15.908 1.00 70.75 112 ARG A CA 1
ATOM 883 C C . ARG A 1 112 ? -1.373 12.702 16.508 1.00 70.75 112 ARG A C 1
ATOM 885 O O . ARG A 1 112 ? -0.679 12.617 17.543 1.00 70.75 112 ARG A O 1
#

Radius of gyration: 16.24 Å; Cα contacts (8 Å, |Δi|>4): 161; chains: 1; bounding box: 42×29×41 Å

pLDDT: mean 90.42, std 8.96, range [57.12, 97.75]

Sequence (112 aa):
MHEYRLWCDRPGPDLSELAAPAYLYAGNHDTVVPPSTLTLWRDAIPNVAKVRRYDDACDDVQYRHWDQLLADVAGYGDYVVLCWHGRSQLVPAAQAVSLRDRGATEGVCGWR